Protein AF-A0A2X2XI24-F1 (afdb_monomer_lite)

pLDDT: mean 73.03, std 20.9, range [29.08, 95.88]

Structure (mmCIF, N/CA/C/O backbone):
data_AF-A0A2X2XI24-F1
#
_entry.id   AF-A0A2X2XI24-F1
#
loop_
_atom_site.group_PDB
_atom_site.id
_atom_site.type_symbol
_atom_site.label_atom_id
_atom_site.label_alt_id
_atom_site.label_comp_id
_atom_site.label_asym_id
_atom_site.label_entity_id
_atom_site.label_seq_id
_atom_site.pdbx_PDB_ins_code
_atom_site.Cartn_x
_atom_site.Cartn_y
_atom_site.Cartn_z
_atom_site.occupancy
_atom_site.B_iso_or_equiv
_atom_site.auth_seq_id
_atom_site.auth_comp_id
_atom_site.auth_asym_id
_atom_site.auth_atom_id
_atom_site.pdbx_PDB_model_num
ATOM 1 N N . MET A 1 1 ? -20.578 -8.318 54.145 1.00 38.91 1 MET A N 1
ATOM 2 C CA . MET A 1 1 ? -21.288 -7.717 52.997 1.00 38.91 1 MET A CA 1
ATOM 3 C C . MET A 1 1 ? -20.561 -8.207 51.756 1.00 38.91 1 MET A C 1
ATOM 5 O O . MET A 1 1 ? -19.533 -7.659 51.388 1.00 38.91 1 MET A O 1
ATOM 9 N N . THR A 1 2 ? -20.989 -9.354 51.238 1.00 29.08 2 THR A N 1
ATOM 10 C CA . THR A 1 2 ? -20.269 -10.120 50.213 1.00 29.08 2 THR A CA 1
ATOM 11 C C . THR A 1 2 ? -21.182 -10.159 48.998 1.00 29.08 2 THR A C 1
ATOM 13 O O . THR A 1 2 ? -22.254 -10.751 49.069 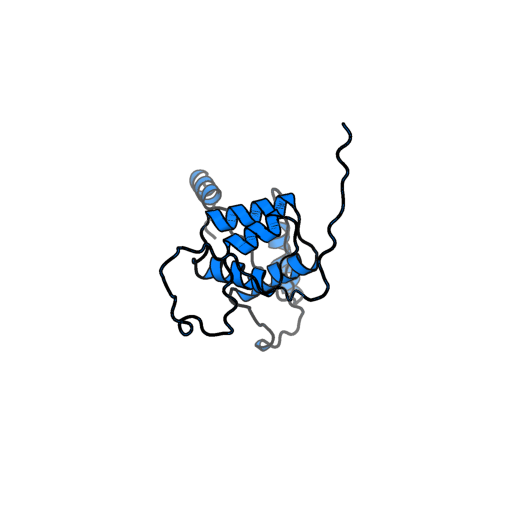1.00 29.08 2 THR A O 1
ATOM 16 N N . VAL A 1 3 ? -20.820 -9.457 47.925 1.00 35.06 3 VAL A N 1
ATOM 17 C CA . VAL A 1 3 ? -21.615 -9.423 46.689 1.00 35.06 3 VAL A CA 1
ATOM 18 C C . VAL A 1 3 ? -21.105 -10.534 45.775 1.00 35.06 3 VAL A C 1
ATOM 20 O O . VAL A 1 3 ? -19.977 -10.474 45.284 1.00 35.06 3 VAL A O 1
ATOM 23 N N . GLY A 1 4 ? -21.919 -11.577 45.611 1.00 31.34 4 GLY A N 1
ATOM 24 C CA . GLY A 1 4 ? -21.662 -12.704 44.718 1.00 31.34 4 GLY A CA 1
ATOM 25 C C . GLY A 1 4 ? -21.729 -12.290 43.247 1.00 31.34 4 GLY A C 1
ATOM 26 O O . GLY A 1 4 ? -22.592 -11.513 42.843 1.00 31.34 4 GLY A O 1
ATOM 27 N N . ARG A 1 5 ? -20.788 -12.805 42.450 1.00 39.66 5 ARG A N 1
ATOM 28 C CA . ARG A 1 5 ? -20.816 -12.751 40.985 1.00 39.66 5 ARG A CA 1
ATOM 29 C C . ARG A 1 5 ? -21.522 -14.002 40.474 1.00 39.66 5 ARG A C 1
ATOM 31 O O . ARG A 1 5 ? -20.870 -15.034 40.347 1.00 39.66 5 ARG A O 1
ATOM 38 N N . ASP A 1 6 ? -22.794 -13.886 40.116 1.00 34.06 6 ASP A N 1
ATOM 39 C CA . ASP A 1 6 ? -23.463 -14.920 39.330 1.00 34.06 6 ASP A CA 1
ATOM 40 C C . ASP A 1 6 ? -23.380 -14.577 37.842 1.00 34.06 6 ASP A C 1
ATOM 42 O O . ASP A 1 6 ? -23.851 -13.541 37.368 1.00 34.06 6 ASP A O 1
ATOM 46 N N . LYS A 1 7 ? -22.701 -15.462 37.106 1.00 41.19 7 LYS A N 1
ATOM 47 C CA . LYS A 1 7 ? -22.616 -15.458 35.648 1.00 41.19 7 LYS A CA 1
ATOM 48 C C . LYS A 1 7 ? -23.976 -15.869 35.081 1.00 41.19 7 LYS A C 1
ATOM 50 O O . LYS A 1 7 ? -24.329 -17.043 35.133 1.00 41.19 7 LYS A O 1
ATOM 55 N N . ALA A 1 8 ? -24.710 -14.929 34.493 1.00 37.03 8 ALA A N 1
ATOM 56 C CA . ALA A 1 8 ? -25.859 -15.260 33.657 1.00 37.03 8 ALA A CA 1
ATOM 57 C C . ALA A 1 8 ? -25.361 -15.732 32.281 1.00 37.03 8 ALA A C 1
ATOM 59 O O . ALA A 1 8 ? -24.841 -14.951 31.484 1.00 37.03 8 ALA A O 1
ATOM 60 N N . GLN A 1 9 ? -25.481 -17.031 32.026 1.00 37.09 9 GLN A N 1
ATOM 61 C CA . GLN A 1 9 ? -25.248 -17.635 30.717 1.00 37.09 9 GLN A CA 1
ATOM 62 C C . GLN A 1 9 ? -26.463 -17.346 29.817 1.00 37.09 9 GLN A C 1
ATOM 64 O O . GLN A 1 9 ? -27.589 -17.581 30.260 1.00 37.09 9 GLN A O 1
ATOM 69 N N . PRO A 1 10 ? -26.296 -16.821 28.588 1.00 37.78 10 PRO A N 1
ATOM 70 C CA . PRO A 1 10 ? -27.441 -16.535 27.732 1.00 37.78 10 PRO A CA 1
ATOM 71 C C . PRO A 1 10 ? -28.066 -17.838 27.197 1.00 37.78 10 PRO A C 1
ATOM 73 O O . PRO A 1 10 ? -27.338 -18.798 26.923 1.00 37.7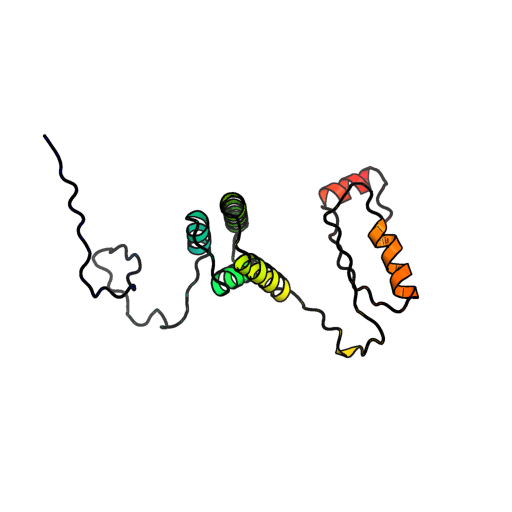8 10 PRO A O 1
ATOM 76 N N . PRO A 1 11 ? -29.401 -17.893 27.038 1.00 35.38 11 PRO A N 1
ATOM 77 C CA . PRO A 1 11 ? -30.083 -19.067 26.514 1.00 35.38 11 PRO A CA 1
ATOM 78 C C . PRO A 1 11 ? -29.722 -19.309 25.043 1.00 35.38 11 PRO A C 1
ATOM 80 O O . PRO A 1 11 ? -29.574 -18.383 24.242 1.00 35.38 11 PRO A O 1
ATOM 83 N N . SER A 1 12 ? -29.590 -20.587 24.696 1.00 41.00 12 SER A N 1
ATOM 84 C CA . SER A 1 12 ? -29.347 -21.083 23.345 1.00 41.00 12 SER A CA 1
ATOM 85 C C . SER A 1 12 ? -30.479 -20.667 22.398 1.00 41.00 12 SER A C 1
ATOM 87 O O . SER A 1 12 ? -31.584 -21.202 22.494 1.00 41.00 12 SER A O 1
ATOM 89 N N . GLY A 1 13 ? -30.207 -19.728 21.484 1.00 39.22 13 GLY A N 1
ATOM 90 C CA . GLY A 1 13 ? -31.144 -19.386 20.405 1.00 39.22 13 GLY A CA 1
ATOM 91 C C . GLY A 1 13 ? -31.101 -17.964 19.833 1.00 39.22 13 GLY A C 1
ATOM 92 O O . GLY A 1 13 ? -31.965 -17.634 19.027 1.00 39.22 13 GLY A O 1
ATOM 93 N N . ILE A 1 14 ? -30.147 -17.104 20.205 1.00 34.62 14 ILE A N 1
ATOM 94 C CA . ILE A 1 14 ? -30.103 -15.724 19.689 1.00 34.62 14 ILE A CA 1
ATOM 95 C C . ILE A 1 14 ? -29.259 -15.670 18.412 1.00 34.62 14 ILE A C 1
ATOM 97 O O . ILE A 1 14 ? -28.031 -15.692 18.459 1.00 34.62 14 ILE A O 1
ATOM 101 N N . ASN A 1 15 ? -29.937 -15.583 17.268 1.00 32.22 15 ASN A N 1
ATOM 102 C CA . ASN A 1 15 ? -29.319 -15.265 15.984 1.00 32.22 15 ASN A CA 1
ATOM 103 C C . ASN A 1 15 ? -28.802 -13.814 16.015 1.00 32.22 15 ASN A C 1
ATOM 105 O O . ASN A 1 15 ? -29.549 -12.877 16.305 1.00 32.22 15 ASN A O 1
ATOM 109 N N . THR A 1 16 ? -27.514 -13.628 15.733 1.00 35.72 16 THR A N 1
ATOM 110 C CA . THR A 1 16 ? -26.794 -12.347 15.732 1.00 35.72 16 THR A CA 1
ATOM 111 C C . THR A 1 16 ? -27.179 -11.476 14.534 1.00 35.72 16 THR A C 1
ATOM 113 O O . THR A 1 16 ? -26.424 -11.332 13.580 1.00 35.72 16 THR A O 1
ATOM 116 N N . THR A 1 17 ? -28.352 -10.852 14.595 1.00 40.34 17 THR A N 1
ATOM 117 C CA . THR A 1 17 ? -28.752 -9.739 13.718 1.00 40.34 17 THR A CA 1
ATOM 118 C C . THR A 1 17 ? -29.535 -8.717 14.534 1.00 40.34 17 THR A C 1
ATOM 120 O O . THR A 1 17 ? -30.761 -8.665 14.480 1.00 40.34 17 THR A O 1
ATOM 123 N N . ALA A 1 18 ? -28.843 -7.902 15.326 1.00 34.59 18 ALA A N 1
ATOM 124 C CA . ALA A 1 18 ? -29.460 -6.765 16.000 1.00 34.59 18 ALA A CA 1
ATOM 125 C C . ALA A 1 18 ? -28.522 -5.559 15.923 1.00 34.59 18 ALA A C 1
ATOM 127 O O . ALA A 1 18 ? -27.655 -5.354 16.769 1.00 34.59 18 ALA A O 1
ATOM 128 N N . GLY A 1 19 ? -28.693 -4.787 14.848 1.00 32.00 19 GLY A N 1
ATOM 129 C CA . GLY A 1 19 ? -28.125 -3.455 14.704 1.00 32.00 19 GLY A CA 1
ATOM 130 C C . GLY A 1 19 ? -28.673 -2.496 15.761 1.00 32.00 19 GLY A C 1
ATOM 131 O O . GLY A 1 19 ? -29.824 -2.598 16.195 1.00 32.00 19 GLY A O 1
ATOM 132 N N . TRP A 1 20 ? -27.827 -1.553 16.161 1.00 30.84 20 TRP A N 1
ATOM 133 C CA . TRP A 1 20 ? -28.144 -0.468 17.079 1.00 30.84 20 TRP A CA 1
ATOM 134 C C . TRP A 1 20 ? -29.265 0.412 16.502 1.00 30.84 20 TRP A C 1
ATOM 136 O O . TRP A 1 20 ? -29.017 1.265 15.654 1.00 30.84 20 TRP A O 1
ATOM 146 N N . ARG A 1 21 ? -30.513 0.227 16.954 1.00 36.16 21 ARG A N 1
ATOM 147 C CA . ARG A 1 21 ? -31.599 1.193 16.724 1.00 36.16 21 ARG A CA 1
ATOM 148 C C . ARG A 1 21 ? -31.747 2.074 17.956 1.00 36.16 21 ARG A C 1
ATOM 150 O O . ARG A 1 21 ? -32.261 1.631 18.979 1.00 36.16 21 ARG A O 1
ATOM 157 N N . VAL A 1 22 ? -31.340 3.334 17.841 1.00 41.19 22 VAL A N 1
ATOM 158 C CA . VAL A 1 22 ? -31.828 4.396 18.727 1.00 41.19 22 VAL A CA 1
ATOM 159 C C . VAL A 1 22 ? -33.301 4.609 18.371 1.00 41.19 22 VAL A C 1
ATOM 161 O O . VAL A 1 22 ? -33.622 5.105 17.293 1.00 41.19 22 VAL A O 1
ATOM 164 N N . ALA A 1 23 ? -34.207 4.139 19.225 1.00 37.75 23 ALA A N 1
ATOM 165 C CA . ALA A 1 23 ? -35.641 4.275 19.010 1.00 37.75 23 ALA A CA 1
ATOM 166 C C . ALA A 1 23 ? -36.090 5.696 19.388 1.00 37.75 23 ALA A C 1
ATOM 168 O O . ALA A 1 23 ? -36.199 6.021 20.567 1.00 37.75 23 ALA A O 1
ATOM 169 N N . TYR A 1 24 ? -36.372 6.534 18.390 1.00 37.44 24 TYR A N 1
ATOM 170 C CA . TYR A 1 24 ? -37.228 7.706 18.577 1.00 37.44 24 TYR A CA 1
ATOM 171 C C . TYR A 1 24 ? -38.689 7.226 18.554 1.00 37.44 24 TYR A C 1
ATOM 173 O O . TYR A 1 24 ? -39.119 6.668 17.539 1.00 37.44 24 TYR A O 1
ATOM 181 N N . PRO A 1 25 ? -39.462 7.373 19.643 1.00 38.41 25 PRO A N 1
ATOM 182 C CA . PRO A 1 25 ? -40.844 6.914 19.667 1.00 38.41 25 PRO A CA 1
ATOM 183 C C . PRO A 1 25 ? -41.703 7.823 18.775 1.00 38.41 25 PRO A C 1
ATOM 185 O O . PRO A 1 25 ? -41.850 9.008 19.060 1.00 38.41 25 PRO A O 1
ATOM 188 N N . GLY A 1 26 ? -42.252 7.271 17.687 1.00 48.06 26 GLY A N 1
ATOM 189 C CA . GLY A 1 26 ? -43.267 7.938 16.855 1.00 48.06 26 GLY A CA 1
ATOM 190 C C . GLY A 1 26 ? -43.037 7.937 15.340 1.00 48.06 26 GLY A C 1
ATOM 191 O O . GLY A 1 26 ? -43.943 8.327 14.611 1.00 48.06 26 GLY A O 1
ATOM 192 N N . LEU A 1 27 ? -41.881 7.484 14.839 1.00 46.16 27 LEU A N 1
ATOM 193 C CA . LEU A 1 27 ? -41.601 7.459 13.396 1.00 46.16 27 LEU A CA 1
ATOM 194 C C . LEU A 1 27 ? -41.522 6.017 12.874 1.00 46.16 27 LEU A C 1
ATOM 196 O O . LEU A 1 27 ? -40.542 5.306 13.102 1.00 46.16 27 LEU A O 1
ATOM 200 N N . GLN A 1 28 ? -42.571 5.570 12.183 1.00 49.12 28 GLN A N 1
ATOM 201 C CA . GLN A 1 28 ? -42.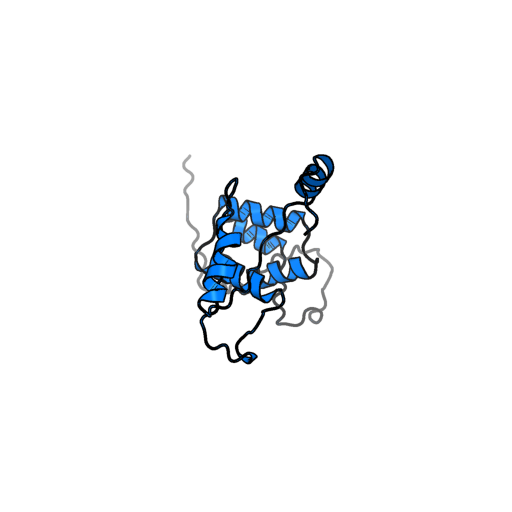602 4.258 11.542 1.00 49.12 28 GLN A CA 1
ATOM 202 C C . GLN A 1 28 ? -41.884 4.339 10.190 1.00 49.12 28 GLN A C 1
ATOM 204 O O . GLN A 1 28 ? -42.399 4.905 9.230 1.00 49.12 28 GLN A O 1
ATOM 209 N N . TRP A 1 29 ? -40.664 3.804 10.127 1.00 50.38 29 TRP A N 1
ATOM 210 C CA . TRP A 1 29 ? -39.884 3.766 8.890 1.00 50.38 29 TRP A CA 1
ATOM 211 C C . TRP A 1 29 ? -40.520 2.795 7.883 1.00 50.38 29 TRP A C 1
ATOM 213 O O . TRP A 1 29 ? -40.801 1.651 8.255 1.00 50.38 29 TRP A O 1
ATOM 223 N N . PRO A 1 30 ? -40.733 3.195 6.616 1.00 43.47 30 PRO A N 1
ATOM 224 C CA . PRO A 1 30 ? -41.218 2.283 5.589 1.00 43.47 30 PRO A CA 1
ATOM 225 C C . PRO A 1 30 ? -40.199 1.158 5.361 1.00 43.47 30 PRO A C 1
ATOM 227 O O . PRO A 1 30 ? -39.019 1.398 5.106 1.00 43.47 30 PRO A O 1
ATOM 230 N N . SER A 1 31 ? -40.665 -0.089 5.443 1.00 51.12 31 SER A N 1
ATOM 231 C CA . SER A 1 31 ? -39.875 -1.326 5.332 1.00 51.12 31 SER A CA 1
ATOM 232 C C . SER A 1 31 ? -39.312 -1.602 3.928 1.00 51.12 31 SER A C 1
ATOM 234 O O . SER A 1 31 ? -38.671 -2.626 3.716 1.00 51.12 31 SER A O 1
ATOM 236 N N . THR A 1 32 ? -39.521 -0.691 2.975 1.00 48.69 32 THR A N 1
ATOM 237 C CA . THR A 1 32 ? -39.138 -0.819 1.561 1.00 48.69 32 THR A CA 1
ATOM 238 C C . THR A 1 32 ? -37.932 0.034 1.159 1.00 48.69 32 THR A C 1
ATOM 240 O O . THR A 1 32 ? -37.499 -0.043 0.013 1.00 48.69 32 THR A O 1
ATOM 243 N N . LEU A 1 33 ? -37.369 0.838 2.070 1.00 48.97 33 LEU A N 1
ATOM 244 C CA . LEU A 1 33 ? -36.327 1.824 1.732 1.00 48.97 33 LEU A CA 1
ATOM 245 C C . LEU A 1 33 ? -34.883 1.300 1.822 1.00 48.97 33 LEU A C 1
ATOM 247 O O . LEU A 1 33 ? -33.949 2.026 1.500 1.00 48.97 33 LEU A O 1
ATOM 251 N N . PHE A 1 34 ? -34.693 0.038 2.213 1.00 47.56 34 PHE A N 1
ATOM 252 C CA . PHE A 1 34 ? -33.385 -0.612 2.219 1.00 47.56 34 PHE A CA 1
ATOM 253 C C . PHE A 1 34 ? -33.447 -1.883 1.370 1.00 47.56 34 PHE A C 1
ATOM 255 O O . PHE A 1 34 ? -34.042 -2.868 1.814 1.00 47.56 34 PHE A O 1
ATOM 262 N N . PRO A 1 35 ? -32.875 -1.893 0.151 1.00 45.03 35 PRO A N 1
ATOM 263 C CA . PRO A 1 35 ? -32.750 -3.125 -0.609 1.00 45.03 35 PRO A CA 1
ATOM 264 C C . PRO A 1 35 ? -31.911 -4.123 0.201 1.00 45.03 35 PRO A C 1
ATOM 266 O O . PRO A 1 35 ? -30.755 -3.869 0.543 1.00 45.03 35 PRO A O 1
ATOM 269 N N . LEU A 1 36 ? -32.536 -5.250 0.548 1.00 49.16 36 LEU A N 1
ATOM 270 C CA . LEU A 1 36 ? -31.910 -6.396 1.199 1.00 49.16 36 LEU A CA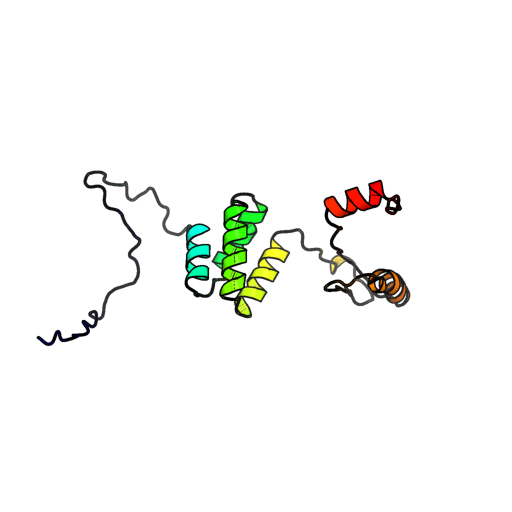 1
ATOM 271 C C . LEU A 1 36 ? -30.749 -6.888 0.325 1.00 49.16 36 LEU A C 1
ATOM 273 O O . LEU A 1 36 ? -30.982 -7.456 -0.738 1.00 49.16 36 LEU A O 1
ATOM 277 N N . GLY A 1 37 ? -29.510 -6.663 0.767 1.00 46.94 37 GLY A N 1
ATOM 278 C CA . GLY A 1 37 ? -28.323 -7.259 0.145 1.00 46.94 37 GLY A CA 1
ATOM 279 C C . GLY A 1 37 ? -27.155 -6.319 -0.144 1.00 46.94 37 GLY A C 1
ATOM 280 O O . GLY A 1 37 ? -26.118 -6.801 -0.586 1.00 46.94 37 GLY A O 1
ATOM 281 N N . VAL A 1 38 ? -27.261 -5.015 0.126 1.00 46.94 38 VAL A N 1
ATOM 282 C CA . VAL A 1 38 ? -26.079 -4.138 0.098 1.00 46.94 38 VAL A CA 1
ATOM 283 C C . VAL A 1 38 ? -25.472 -4.126 1.496 1.00 46.94 38 VAL A C 1
ATOM 285 O O . VAL A 1 38 ? -26.033 -3.534 2.416 1.00 46.94 38 VAL A O 1
ATOM 288 N N . THR A 1 39 ? -24.339 -4.802 1.682 1.00 56.69 39 THR A N 1
ATOM 289 C CA . THR A 1 39 ? -23.489 -4.592 2.856 1.00 56.69 39 THR A CA 1
ATOM 290 C C . THR A 1 39 ? -22.990 -3.151 2.819 1.00 56.69 39 THR A C 1
ATOM 292 O O . THR A 1 39 ? -22.044 -2.809 2.114 1.00 56.69 39 THR A O 1
ATOM 295 N N . VAL A 1 40 ? -23.688 -2.265 3.530 1.00 65.75 40 VAL A N 1
ATOM 296 C CA . VAL A 1 40 ? -23.269 -0.873 3.680 1.00 65.75 40 VAL A CA 1
ATOM 297 C C . VAL A 1 40 ? -22.093 -0.863 4.646 1.00 65.75 40 VAL A C 1
ATOM 299 O O . VAL A 1 40 ? -22.273 -0.977 5.854 1.00 65.75 40 VAL A O 1
ATOM 302 N N . PHE A 1 41 ? -20.883 -0.760 4.111 1.00 76.12 41 PHE A N 1
ATOM 303 C CA . PHE A 1 41 ? -19.694 -0.560 4.926 1.00 76.12 41 PHE A CA 1
ATOM 304 C C . PHE A 1 41 ? -19.588 0.917 5.312 1.00 76.12 41 PHE A C 1
ATOM 306 O O . PHE A 1 41 ? -19.656 1.803 4.460 1.00 76.12 41 PHE A O 1
ATOM 313 N N . LEU A 1 42 ? -19.401 1.199 6.603 1.00 87.44 42 LEU A N 1
ATOM 314 C CA . LEU A 1 42 ? -19.008 2.526 7.070 1.00 87.44 42 LEU A CA 1
ATOM 315 C C . LEU A 1 42 ? -17.524 2.525 7.436 1.00 87.44 42 LEU A C 1
ATOM 317 O O . LEU A 1 42 ? -17.074 1.730 8.259 1.00 87.44 42 LEU A O 1
ATOM 321 N N . ALA A 1 43 ? -16.774 3.496 6.908 1.00 89.12 43 ALA A N 1
ATOM 322 C CA . ALA A 1 43 ? -15.356 3.673 7.235 1.00 89.12 43 ALA A CA 1
ATOM 323 C C . ALA A 1 43 ? -15.113 3.794 8.754 1.00 89.12 43 ALA A C 1
ATOM 325 O O . ALA A 1 43 ? -14.126 3.283 9.277 1.00 89.12 43 ALA A O 1
ATOM 326 N N . GLN A 1 44 ? -16.045 4.419 9.483 1.00 91.62 44 GLN A N 1
ATOM 327 C CA . GLN A 1 44 ? -15.984 4.557 10.942 1.00 91.62 44 GLN A CA 1
ATOM 328 C C . GLN A 1 44 ? -16.072 3.208 11.672 1.00 91.62 44 GLN A C 1
ATOM 330 O O . GLN A 1 44 ? -15.383 3.012 12.673 1.00 91.62 44 GLN A O 1
ATOM 335 N N . GLU A 1 45 ? -16.888 2.274 11.177 1.00 92.19 45 GLU A N 1
ATOM 336 C CA . GLU A 1 45 ? -17.024 0.941 11.770 1.00 92.19 45 GLU A CA 1
ATOM 337 C C . GLU A 1 45 ? -15.770 0.101 11.537 1.00 92.19 45 GLU A C 1
ATOM 339 O O . GLU A 1 45 ? -15.307 -0.559 12.463 1.00 92.19 45 GLU A O 1
ATOM 344 N N . ILE A 1 46 ? -15.159 0.207 10.354 1.00 92.62 46 ILE A N 1
ATOM 345 C CA . ILE A 1 46 ? -13.884 -0.451 10.026 1.00 92.62 46 ILE A CA 1
ATOM 346 C C . ILE A 1 46 ? -12.768 0.052 10.951 1.00 92.62 46 ILE A C 1
ATOM 348 O O . ILE A 1 46 ? -12.054 -0.742 11.566 1.00 92.62 46 ILE A O 1
ATOM 352 N N . ILE A 1 47 ? -12.649 1.376 11.115 1.00 93.69 47 ILE A N 1
ATOM 353 C CA . ILE A 1 47 ? -11.656 1.984 12.013 1.00 93.69 47 ILE A CA 1
ATOM 354 C C . ILE A 1 47 ? -11.892 1.531 13.455 1.00 93.69 47 ILE A C 1
ATOM 356 O O . ILE A 1 47 ? -10.942 1.152 14.139 1.00 93.69 47 ILE A O 1
ATOM 360 N N . ARG A 1 48 ? -13.149 1.536 13.918 1.00 93.25 48 ARG A N 1
ATOM 361 C CA . ARG A 1 48 ? -13.516 1.063 15.258 1.00 93.25 48 ARG A CA 1
ATOM 362 C C . ARG A 1 48 ? -13.153 -0.409 15.449 1.00 93.25 48 ARG A C 1
ATOM 364 O O . ARG A 1 48 ? -12.543 -0.746 16.455 1.00 93.25 48 ARG A O 1
ATOM 371 N N . LYS A 1 49 ? -13.486 -1.267 14.487 1.00 93.69 49 LYS A N 1
ATOM 372 C CA . LYS A 1 49 ? -13.190 -2.702 14.528 1.00 93.69 49 LYS A CA 1
ATOM 373 C C . LYS A 1 49 ? -11.690 -2.951 14.668 1.00 93.69 49 LYS A C 1
ATOM 375 O O . LYS A 1 49 ? -11.282 -3.707 15.548 1.00 93.69 49 LYS A O 1
ATOM 380 N N . LYS A 1 50 ? -10.869 -2.258 13.870 1.00 93.12 50 LYS A N 1
ATOM 381 C CA . LYS A 1 50 ? -9.409 -2.384 13.955 1.00 93.12 50 LYS A CA 1
ATOM 382 C C . LYS A 1 50 ? -8.841 -1.802 15.249 1.00 93.12 50 LYS A C 1
ATOM 384 O O . LYS A 1 50 ? -7.940 -2.390 15.835 1.00 93.12 50 LYS A O 1
ATOM 389 N N . ARG A 1 51 ? -9.390 -0.677 15.720 1.00 93.69 51 ARG A N 1
ATOM 390 C CA . ARG A 1 51 ? -9.049 -0.068 17.017 1.00 93.69 51 ARG A CA 1
ATOM 391 C C . ARG A 1 51 ? -9.337 -1.007 18.188 1.00 93.69 51 ARG A C 1
ATOM 393 O O . ARG A 1 51 ? -8.591 -0.993 19.154 1.00 93.69 51 ARG A O 1
ATOM 400 N N . ASP A 1 52 ? -10.405 -1.792 18.107 1.00 93.19 52 ASP A N 1
ATOM 401 C CA . ASP A 1 52 ? -10.777 -2.761 19.141 1.00 93.19 52 ASP A CA 1
ATOM 402 C C . ASP A 1 52 ? -9.952 -4.073 19.018 1.00 93.19 52 ASP A C 1
ATOM 404 O O . ASP A 1 52 ? -10.175 -5.025 19.762 1.00 93.19 52 ASP A O 1
ATOM 408 N N . GLY A 1 53 ? -8.975 -4.128 18.099 1.00 90.75 53 GLY A N 1
ATOM 409 C CA . GLY A 1 53 ? -8.041 -5.246 17.924 1.00 90.75 53 GLY A CA 1
ATOM 410 C C . GLY A 1 53 ? -8.570 -6.399 17.069 1.00 90.75 53 GLY A C 1
ATOM 411 O O . GLY A 1 53 ? -7.939 -7.453 17.003 1.00 90.75 53 GLY A O 1
ATOM 412 N N . HIS A 1 54 ? -9.714 -6.230 16.404 1.00 93.56 54 HIS A N 1
ATOM 413 C CA . HIS A 1 54 ? -10.281 -7.268 15.549 1.00 93.56 54 HIS A CA 1
ATOM 414 C C . HIS A 1 54 ? -9.681 -7.235 14.133 1.00 93.56 54 HIS A C 1
ATOM 416 O O . HIS A 1 54 ? -9.430 -6.149 13.597 1.00 93.56 54 HIS A O 1
ATOM 422 N N . PRO A 1 55 ? -9.477 -8.407 13.499 1.00 92.62 55 PRO A N 1
ATOM 423 C CA . PRO A 1 55 ? -8.979 -8.478 12.132 1.00 92.62 55 PRO A CA 1
ATOM 424 C C . PRO A 1 55 ? -10.018 -7.944 11.141 1.00 92.62 55 PRO A C 1
ATOM 426 O O . PRO A 1 55 ? -11.225 -8.167 11.295 1.00 92.62 55 PRO A O 1
ATOM 429 N N . LEU A 1 56 ? -9.538 -7.246 10.118 1.00 93.25 56 LEU A N 1
ATOM 430 C CA . LEU A 1 56 ? -10.352 -6.780 9.001 1.00 93.25 56 LEU A CA 1
ATOM 431 C C . LEU A 1 56 ? -10.523 -7.883 7.952 1.00 93.25 56 LEU A C 1
ATOM 433 O O . LEU A 1 56 ? -9.631 -8.698 7.730 1.00 93.25 56 LEU A O 1
ATOM 437 N N . SER A 1 57 ? -11.688 -7.893 7.315 1.00 93.38 57 SER A N 1
ATOM 438 C CA . SER A 1 57 ? -11.995 -8.741 6.162 1.00 93.38 57 SER A CA 1
ATOM 439 C C . SER A 1 57 ? -11.507 -8.111 4.859 1.00 93.38 57 SER A C 1
ATOM 441 O O . SER A 1 57 ? -11.305 -6.895 4.768 1.00 93.38 57 SER A O 1
ATOM 443 N N . ASP A 1 58 ? -11.360 -8.937 3.827 1.00 93.06 58 ASP A N 1
ATOM 444 C CA . ASP A 1 58 ? -10.927 -8.508 2.498 1.00 93.06 58 ASP A CA 1
ATOM 445 C C . ASP A 1 58 ? -11.885 -7.475 1.893 1.00 93.06 58 ASP A C 1
ATOM 447 O O . ASP A 1 58 ? -11.449 -6.517 1.253 1.00 93.06 58 ASP A O 1
ATOM 451 N N . GLU A 1 59 ? -13.191 -7.636 2.115 1.00 92.38 59 GLU A N 1
ATOM 452 C CA . GLU A 1 59 ? -14.226 -6.723 1.635 1.00 92.38 59 GLU A CA 1
ATOM 453 C C . GLU A 1 59 ? -14.138 -5.356 2.320 1.00 92.38 59 GLU A C 1
ATOM 455 O O . GLU A 1 59 ? -14.215 -4.331 1.643 1.00 92.38 59 GLU A O 1
ATOM 460 N N . GLU A 1 60 ? -13.917 -5.329 3.639 1.00 92.88 60 GLU A N 1
ATOM 461 C CA . GLU A 1 60 ? -13.741 -4.087 4.406 1.00 92.88 60 GLU A CA 1
ATOM 462 C C . GLU A 1 60 ? -12.499 -3.321 3.932 1.00 92.88 60 GLU A C 1
ATOM 464 O O . GLU A 1 60 ? -12.550 -2.106 3.732 1.00 92.88 60 GLU A O 1
ATOM 469 N N . ILE A 1 61 ? -11.389 -4.029 3.702 1.00 93.94 61 ILE A N 1
ATOM 470 C CA . ILE A 1 61 ? -10.142 -3.427 3.216 1.00 93.94 61 ILE A CA 1
ATOM 471 C C . ILE A 1 61 ? -10.325 -2.874 1.798 1.00 93.94 61 ILE A C 1
ATOM 473 O O . ILE A 1 61 ? -9.957 -1.727 1.535 1.00 93.94 61 ILE A O 1
ATOM 477 N N . ARG A 1 62 ? -10.928 -3.647 0.885 1.00 93.31 62 ARG A N 1
ATOM 478 C CA . ARG A 1 62 ? -11.209 -3.195 -0.488 1.00 93.31 62 ARG A CA 1
ATOM 479 C C . ARG A 1 62 ? -12.139 -1.990 -0.511 1.00 93.31 62 ARG A C 1
ATOM 481 O O . ARG A 1 62 ? -11.872 -1.044 -1.247 1.00 93.31 62 ARG A O 1
ATOM 488 N N . PHE A 1 63 ? -13.194 -2.002 0.302 1.00 93.44 63 PHE A N 1
ATOM 489 C CA . PHE A 1 63 ? -14.088 -0.857 0.450 1.00 93.44 63 PHE A CA 1
ATOM 490 C C . PHE A 1 63 ? -13.315 0.389 0.886 1.00 93.44 63 PHE A C 1
ATOM 492 O O . PHE A 1 63 ? -13.472 1.449 0.282 1.00 93.44 63 PHE A O 1
ATOM 499 N N . PHE A 1 64 ? -12.439 0.256 1.887 1.00 93.50 64 PHE A N 1
ATOM 500 C CA . PHE A 1 64 ? -11.661 1.385 2.380 1.00 93.50 64 PHE A CA 1
ATOM 501 C C . PHE A 1 64 ? -10.709 1.932 1.307 1.00 93.50 64 PHE A C 1
ATOM 503 O O . PHE A 1 64 ? -10.694 3.129 1.045 1.00 93.50 64 PHE A O 1
ATOM 510 N N . ILE A 1 65 ? -9.953 1.071 0.623 1.00 94.44 65 ILE A N 1
ATOM 511 C CA . ILE A 1 65 ? -9.014 1.506 -0.422 1.00 94.44 65 ILE A CA 1
ATOM 512 C C . ILE A 1 65 ? -9.729 2.136 -1.624 1.00 94.44 65 ILE A C 1
ATOM 514 O O . ILE A 1 65 ? -9.306 3.191 -2.100 1.00 94.44 65 ILE A O 1
ATOM 518 N N . ASN A 1 66 ? -10.838 1.552 -2.081 1.00 91.88 66 ASN A N 1
ATOM 519 C CA . ASN A 1 66 ? -11.648 2.153 -3.142 1.00 91.88 66 ASN A CA 1
ATOM 520 C C . ASN A 1 66 ? -12.219 3.507 -2.703 1.00 91.88 66 ASN A C 1
ATOM 522 O O . ASN A 1 66 ? -12.230 4.454 -3.482 1.00 91.88 66 ASN A O 1
ATOM 526 N N . GLY A 1 67 ? -12.601 3.640 -1.431 1.00 90.44 67 GLY A N 1
ATOM 527 C CA . GLY A 1 67 ? -13.051 4.911 -0.879 1.00 90.44 67 GLY A CA 1
ATOM 528 C C . GLY A 1 67 ? -11.967 5.994 -0.834 1.00 90.44 67 GLY A C 1
ATOM 529 O O . GLY A 1 67 ? -12.276 7.169 -1.035 1.00 90.44 67 GLY A O 1
ATOM 530 N N . ILE A 1 68 ? -10.695 5.622 -0.642 1.00 92.19 68 ILE A N 1
ATOM 531 C CA . ILE A 1 68 ? -9.559 6.551 -0.782 1.00 92.19 68 ILE A CA 1
ATOM 532 C C . ILE A 1 68 ? -9.421 7.001 -2.239 1.00 92.19 68 ILE A C 1
ATOM 534 O O . ILE A 1 68 ? -9.326 8.196 -2.508 1.00 92.19 68 ILE A O 1
ATOM 538 N N . ARG A 1 69 ? -9.432 6.052 -3.183 1.00 89.62 69 ARG A N 1
ATOM 539 C CA . ARG A 1 69 ? -9.325 6.323 -4.625 1.00 89.62 69 ARG A CA 1
ATOM 540 C C . ARG A 1 69 ? -10.428 7.263 -5.116 1.00 89.62 69 ARG A C 1
ATOM 542 O O . ARG A 1 69 ? -10.147 8.211 -5.846 1.00 89.62 69 ARG A O 1
ATOM 549 N N . ASP A 1 70 ? -11.662 7.010 -4.695 1.00 90.69 70 ASP A N 1
ATOM 550 C CA . ASP A 1 70 ? -12.844 7.759 -5.122 1.00 90.69 70 ASP A CA 1
ATOM 551 C C . ASP A 1 70 ? -13.060 9.047 -4.292 1.00 90.69 70 ASP A C 1
ATOM 553 O O . ASP A 1 70 ? -14.043 9.757 -4.494 1.00 90.69 70 ASP A O 1
ATOM 557 N N . ASN A 1 71 ? -12.139 9.380 -3.372 1.00 89.00 71 ASN A N 1
ATOM 558 C CA . ASN A 1 71 ? -12.206 10.522 -2.445 1.00 89.00 71 ASN A CA 1
ATOM 559 C C . ASN A 1 71 ? -13.468 10.558 -1.557 1.00 89.00 71 ASN A C 1
ATOM 561 O O . ASN A 1 71 ? -13.898 11.624 -1.116 1.00 89.00 71 ASN A O 1
ATOM 565 N N . THR A 1 72 ? -14.076 9.405 -1.276 1.00 90.75 72 THR A N 1
ATOM 566 C CA . THR A 1 72 ? -15.239 9.303 -0.375 1.00 90.75 72 THR A CA 1
ATOM 567 C C . THR A 1 72 ? -14.830 9.170 1.093 1.00 90.75 72 THR A C 1
ATOM 569 O O . THR A 1 72 ? -15.629 9.450 1.987 1.00 90.75 72 THR A O 1
ATOM 572 N N . ILE A 1 73 ? -13.578 8.783 1.350 1.00 91.00 73 ILE A N 1
ATOM 573 C CA . ILE A 1 73 ? -12.977 8.707 2.684 1.00 91.00 73 ILE A CA 1
ATOM 574 C C . ILE A 1 73 ? -12.121 9.946 2.928 1.00 91.00 73 ILE A C 1
ATOM 576 O O . ILE A 1 73 ? -11.288 10.318 2.105 1.00 91.00 73 ILE A O 1
ATOM 580 N N . SER A 1 74 ? -12.311 10.581 4.084 1.00 91.94 74 SER A N 1
ATOM 581 C CA . SER A 1 74 ? -11.577 11.797 4.435 1.00 91.94 74 SER A CA 1
ATOM 582 C C . SER A 1 74 ? -10.149 11.506 4.899 1.00 91.94 74 SER A C 1
ATOM 584 O O . SER A 1 74 ? -9.864 10.453 5.471 1.00 91.94 74 SER A O 1
ATOM 586 N N . GLU A 1 75 ? -9.251 12.484 4.756 1.00 90.62 75 GLU A N 1
ATOM 587 C CA . GLU A 1 75 ? -7.869 12.381 5.252 1.00 90.62 75 GLU A CA 1
ATOM 588 C C . GLU A 1 75 ? -7.805 12.029 6.748 1.00 90.62 75 GLU A C 1
ATOM 590 O O . GLU A 1 75 ? -6.960 11.240 7.171 1.00 90.62 75 GLU A O 1
ATOM 595 N N . GLY A 1 76 ? -8.745 12.545 7.550 1.00 92.06 76 GLY A N 1
ATOM 596 C CA . GLY A 1 76 ? -8.845 12.220 8.974 1.00 92.06 76 GLY A CA 1
ATOM 597 C C . GLY A 1 76 ? -9.178 10.748 9.234 1.00 92.06 76 GLY A C 1
ATOM 598 O O . GLY A 1 76 ? -8.641 10.151 10.165 1.00 92.06 76 GLY A O 1
ATOM 599 N N . GLN A 1 77 ? -10.019 10.133 8.398 1.00 92.88 77 GLN A N 1
ATOM 600 C CA . GLN A 1 77 ? -10.326 8.702 8.484 1.00 92.88 77 GLN A CA 1
ATOM 601 C C . GLN A 1 77 ? -9.135 7.842 8.050 1.00 92.88 77 GLN A C 1
ATOM 603 O O . GLN A 1 77 ? -8.857 6.827 8.689 1.00 92.88 77 GLN A O 1
ATOM 608 N N . ILE A 1 78 ? -8.396 8.269 7.021 1.00 94.00 78 ILE A N 1
ATOM 609 C CA . ILE A 1 78 ? -7.162 7.602 6.579 1.00 94.00 78 ILE A CA 1
ATOM 610 C C . ILE A 1 78 ? -6.120 7.626 7.702 1.00 94.00 78 ILE A C 1
ATOM 612 O O . ILE A 1 78 ? -5.568 6.585 8.057 1.00 94.00 78 ILE A O 1
ATOM 616 N N . ALA A 1 79 ? -5.894 8.794 8.311 1.00 94.31 79 ALA A N 1
ATOM 617 C CA . ALA A 1 79 ? -4.968 8.945 9.429 1.00 94.31 79 ALA A CA 1
ATOM 618 C C . ALA A 1 79 ? -5.392 8.107 10.646 1.00 94.31 79 ALA A C 1
ATOM 620 O O . ALA A 1 79 ? -4.554 7.465 11.278 1.00 94.31 79 ALA A O 1
ATOM 621 N N . ALA A 1 80 ? -6.693 8.062 10.951 1.00 94.25 80 ALA A N 1
ATOM 622 C CA . ALA A 1 80 ? -7.216 7.245 12.040 1.00 94.25 80 ALA A CA 1
ATOM 623 C C . ALA A 1 80 ? -6.975 5.746 11.805 1.00 94.25 80 ALA A C 1
ATOM 625 O O . ALA A 1 80 ? -6.533 5.063 12.726 1.00 94.25 80 ALA A O 1
ATOM 626 N N . LEU A 1 81 ? -7.200 5.237 10.586 1.00 93.19 81 LEU A N 1
ATOM 627 C CA . LEU A 1 81 ? -6.901 3.841 10.252 1.00 93.19 81 LEU A CA 1
ATOM 628 C C . LEU A 1 81 ? -5.395 3.547 10.323 1.00 93.19 81 LEU A C 1
ATOM 630 O O . LEU A 1 81 ? -4.987 2.525 10.869 1.00 93.19 81 LEU A O 1
ATOM 634 N N . ALA A 1 82 ? -4.553 4.446 9.810 1.00 94.62 82 ALA A N 1
ATOM 635 C CA . ALA A 1 82 ? -3.103 4.285 9.885 1.00 94.62 82 ALA A CA 1
ATOM 636 C C . ALA A 1 82 ? -2.617 4.208 11.344 1.00 94.62 82 ALA A C 1
ATOM 638 O O . ALA A 1 82 ? -1.787 3.363 11.682 1.00 94.62 82 ALA A O 1
ATOM 639 N N . MET A 1 83 ? -3.179 5.038 12.227 1.00 95.88 83 MET A N 1
ATOM 640 C CA . MET A 1 83 ? -2.834 5.028 13.646 1.00 95.88 83 MET A CA 1
ATOM 641 C C . MET A 1 83 ? -3.304 3.752 14.355 1.00 95.88 83 MET A C 1
ATOM 643 O O . MET A 1 83 ? -2.587 3.215 15.199 1.00 95.88 83 MET A O 1
ATOM 647 N N . THR A 1 84 ? -4.491 3.230 14.026 1.00 94.69 84 THR A N 1
ATOM 648 C CA . THR A 1 84 ? -4.973 1.978 14.630 1.00 94.69 84 THR A CA 1
ATOM 649 C C . THR A 1 84 ? -4.146 0.779 14.179 1.00 94.69 84 THR A C 1
ATOM 651 O O . THR A 1 84 ? -3.824 -0.061 15.019 1.00 94.69 84 THR A O 1
ATOM 654 N N . ILE A 1 85 ? -3.737 0.738 12.904 1.00 94.56 85 ILE A N 1
ATOM 655 C CA . ILE A 1 85 ? -2.796 -0.254 12.362 1.00 94.56 85 ILE A CA 1
ATOM 656 C C . ILE A 1 85 ? -1.446 -0.174 13.076 1.00 94.56 85 ILE A C 1
ATOM 658 O O . ILE A 1 85 ? -0.896 -1.208 13.435 1.00 94.56 85 ILE A O 1
ATOM 662 N N . PHE A 1 86 ? -0.923 1.028 13.328 1.00 93.81 86 PHE A N 1
ATOM 663 C CA . PHE A 1 86 ? 0.340 1.191 14.049 1.00 93.81 86 PHE A CA 1
ATOM 664 C C . PHE A 1 86 ? 0.302 0.560 15.451 1.00 93.81 86 PHE A C 1
ATOM 666 O O . PHE A 1 86 ? 1.264 -0.082 15.860 1.00 93.81 86 PHE A O 1
ATOM 673 N N . PHE A 1 87 ? -0.810 0.710 16.178 1.00 93.50 87 PHE A N 1
ATOM 674 C CA . PHE A 1 87 ? -0.935 0.164 17.533 1.00 93.50 87 PHE A CA 1
ATOM 675 C C . PHE A 1 87 ? -1.295 -1.326 17.596 1.00 93.50 87 PHE A C 1
ATOM 677 O O . PHE A 1 87 ? -0.881 -1.994 18.539 1.00 93.50 87 PHE A O 1
ATOM 684 N N . HIS A 1 88 ? -2.073 -1.843 16.641 1.00 92.69 88 HIS A N 1
ATOM 685 C CA . HIS A 1 88 ? -2.610 -3.215 16.691 1.00 92.69 88 HIS A CA 1
ATOM 686 C C . HIS A 1 88 ? -1.980 -4.169 15.668 1.00 92.69 88 HIS A C 1
ATOM 688 O O . HIS A 1 88 ? -2.328 -5.349 15.647 1.00 92.69 88 HIS A O 1
ATOM 694 N N . ASP A 1 89 ? -1.067 -3.668 14.834 1.00 92.88 89 ASP A N 1
ATOM 695 C CA . ASP A 1 89 ? -0.468 -4.363 13.694 1.00 92.88 89 ASP A CA 1
ATOM 696 C C . ASP A 1 89 ? -1.526 -4.916 12.707 1.00 92.88 89 ASP A C 1
ATOM 698 O O . ASP A 1 89 ? -2.739 -4.732 12.840 1.00 92.88 89 ASP A O 1
ATOM 702 N N . MET A 1 90 ? -1.076 -5.576 11.647 1.00 91.44 90 MET A N 1
ATOM 703 C CA . MET A 1 90 ? -1.901 -6.348 10.726 1.00 91.44 90 MET A CA 1
ATOM 704 C C . MET A 1 90 ? -1.399 -7.781 10.658 1.00 91.44 90 MET A C 1
ATOM 706 O O . MET A 1 90 ? -0.200 -8.035 10.555 1.00 91.44 90 MET A O 1
ATOM 710 N N . SER A 1 91 ? -2.335 -8.720 10.654 1.00 94.12 91 SER A N 1
ATOM 711 C CA . SER A 1 91 ? -2.047 -10.114 10.345 1.00 94.12 91 SER A CA 1
ATOM 712 C C . SER A 1 91 ? -1.585 -10.270 8.890 1.00 94.12 91 SER A C 1
ATOM 714 O O . SER A 1 91 ? -1.823 -9.410 8.038 1.00 94.12 91 SER A O 1
ATOM 716 N N . MET A 1 92 ? -0.917 -11.384 8.581 1.00 94.12 92 MET A N 1
ATOM 717 C CA . MET A 1 92 ? -0.448 -11.654 7.217 1.00 94.12 92 MET A CA 1
ATOM 718 C C . MET A 1 92 ? -1.581 -11.629 6.168 1.00 94.12 92 MET A C 1
ATOM 720 O O . MET A 1 92 ? -1.378 -10.995 5.133 1.00 94.12 92 MET A O 1
ATOM 724 N N . PRO A 1 93 ? -2.773 -12.217 6.415 1.00 93.94 93 PRO A N 1
ATOM 725 C CA . PRO A 1 93 ? -3.902 -12.101 5.490 1.00 93.94 93 PRO A CA 1
ATOM 726 C C . PRO A 1 93 ? -4.315 -10.647 5.234 1.00 93.94 93 PRO A C 1
ATOM 728 O O . PRO A 1 93 ? -4.406 -10.241 4.082 1.00 93.94 93 PRO A O 1
ATOM 731 N N . GLU A 1 94 ? -4.449 -9.825 6.283 1.00 93.69 94 GLU A N 1
ATOM 732 C CA . GLU A 1 94 ? -4.802 -8.403 6.139 1.00 93.69 94 GLU A CA 1
ATOM 733 C C . GLU A 1 94 ? -3.768 -7.637 5.302 1.00 93.69 94 GLU A C 1
ATOM 735 O O . GLU A 1 94 ? -4.136 -6.831 4.449 1.00 93.69 94 GLU A O 1
ATOM 740 N N . ARG A 1 95 ? -2.470 -7.907 5.502 1.00 94.12 95 ARG A N 1
ATOM 741 C CA . ARG A 1 95 ? -1.389 -7.276 4.723 1.00 94.12 95 ARG A CA 1
ATOM 742 C C . ARG A 1 95 ? -1.471 -7.643 3.242 1.00 94.12 95 ARG A C 1
ATOM 744 O O . ARG A 1 95 ? -1.280 -6.775 2.388 1.00 94.12 95 ARG A O 1
ATOM 751 N N . VAL A 1 96 ? -1.758 -8.908 2.934 1.00 94.81 96 VAL A N 1
ATOM 752 C CA . VAL A 1 96 ? -1.933 -9.376 1.551 1.00 94.81 96 VAL A CA 1
ATOM 753 C C . VAL A 1 96 ? -3.140 -8.689 0.920 1.00 94.81 96 VAL A C 1
ATOM 755 O O . VAL A 1 96 ? -3.014 -8.124 -0.166 1.00 94.81 96 VAL A O 1
ATOM 758 N N . SER A 1 97 ? -4.272 -8.655 1.618 1.00 94.12 97 SER A N 1
ATOM 759 C CA . SER A 1 97 ? -5.507 -8.048 1.120 1.00 94.12 97 SER A CA 1
ATOM 760 C C . SER A 1 97 ? -5.381 -6.541 0.928 1.00 94.12 97 SER A C 1
ATOM 762 O O . SER A 1 97 ? -5.833 -6.019 -0.089 1.00 94.12 97 SER A O 1
ATOM 764 N N . LEU A 1 98 ? -4.685 -5.848 1.834 1.00 94.44 98 LEU A N 1
ATOM 765 C CA . LEU A 1 98 ? -4.349 -4.432 1.683 1.00 94.44 98 LEU A CA 1
ATOM 766 C C . LEU A 1 98 ? -3.488 -4.193 0.443 1.00 94.44 98 LEU A C 1
ATOM 768 O O . LEU A 1 98 ? -3.810 -3.335 -0.374 1.00 94.44 98 LEU A O 1
ATOM 772 N N . THR A 1 99 ? -2.428 -4.982 0.273 1.00 93.38 99 THR A N 1
ATOM 773 C CA . THR A 1 99 ? -1.511 -4.843 -0.867 1.00 93.38 99 THR A CA 1
ATOM 774 C C . THR A 1 99 ? -2.225 -5.098 -2.194 1.00 93.38 99 THR A C 1
ATOM 776 O O . THR A 1 99 ? -2.053 -4.338 -3.147 1.00 93.38 99 THR A O 1
ATOM 779 N N . MET A 1 100 ? -3.064 -6.134 -2.254 1.00 93.69 100 MET A N 1
ATOM 780 C CA . MET A 1 100 ? -3.856 -6.459 -3.440 1.00 93.69 100 MET A CA 1
ATOM 781 C C . MET A 1 100 ? -4.896 -5.377 -3.738 1.00 93.69 100 MET A C 1
ATOM 783 O O . MET A 1 100 ? -4.976 -4.915 -4.870 1.00 93.69 100 MET A O 1
ATOM 787 N N . ALA A 1 101 ? -5.625 -4.895 -2.728 1.00 93.69 101 ALA A N 1
ATOM 788 C CA . ALA A 1 101 ? -6.583 -3.806 -2.903 1.00 93.69 101 ALA A CA 1
ATOM 789 C C . ALA A 1 101 ? -5.902 -2.522 -3.408 1.00 93.69 101 ALA A C 1
ATOM 791 O O . ALA A 1 101 ? -6.417 -1.867 -4.309 1.00 93.69 101 ALA A O 1
ATOM 792 N N . MET A 1 102 ? -4.721 -2.179 -2.880 1.00 91.69 102 MET A N 1
ATOM 793 C CA . MET A 1 102 ? -3.940 -1.032 -3.356 1.00 91.69 102 MET A CA 1
ATOM 794 C C . MET A 1 102 ? -3.481 -1.211 -4.805 1.00 91.69 102 MET A C 1
ATOM 796 O O . MET A 1 102 ? -3.632 -0.281 -5.597 1.00 91.69 102 MET A O 1
ATOM 800 N N . ARG A 1 103 ? -2.973 -2.395 -5.176 1.00 90.56 103 ARG A N 1
ATOM 801 C CA . ARG A 1 103 ? -2.600 -2.724 -6.562 1.00 90.56 103 ARG A CA 1
ATOM 802 C C . ARG A 1 103 ? -3.787 -2.569 -7.515 1.00 90.56 103 ARG A C 1
ATOM 804 O O . ARG A 1 103 ? -3.653 -1.923 -8.551 1.00 90.56 103 ARG A O 1
ATOM 811 N N . ASP A 1 104 ? -4.924 -3.154 -7.155 1.00 91.19 104 ASP A N 1
ATOM 812 C CA . ASP A 1 104 ? -6.100 -3.252 -8.022 1.00 91.19 104 ASP A CA 1
ATOM 813 C C . ASP A 1 104 ? -6.916 -1.946 -8.066 1.00 91.19 104 ASP A C 1
ATOM 815 O O . ASP A 1 104 ? -7.752 -1.765 -8.948 1.00 91.19 104 ASP A O 1
ATOM 819 N N . SER A 1 105 ? -6.653 -1.001 -7.153 1.00 88.38 105 SER A N 1
ATOM 820 C CA . SER A 1 105 ? -7.260 0.340 -7.176 1.00 88.38 105 SER A CA 1
ATOM 821 C C . SER A 1 105 ? -6.797 1.195 -8.367 1.00 88.38 105 SER A C 1
ATOM 823 O O . SER A 1 105 ? -7.483 2.136 -8.777 1.00 88.38 105 SER A O 1
ATOM 825 N N . GLY A 1 106 ? -5.628 0.881 -8.930 1.00 85.62 106 GLY A N 1
ATOM 826 C CA . GLY A 1 106 ? -5.016 1.603 -10.039 1.00 85.62 106 GLY A CA 1
ATOM 827 C C . GLY A 1 106 ? -5.052 0.832 -11.356 1.00 85.62 106 GLY A C 1
ATOM 828 O O . GLY A 1 106 ? -5.811 -0.114 -11.550 1.00 85.62 106 GLY A O 1
ATOM 829 N N . THR A 1 107 ? -4.193 1.244 -12.284 1.00 85.88 107 THR A N 1
ATOM 830 C CA . THR A 1 107 ? -3.982 0.521 -13.541 1.00 85.88 107 THR A CA 1
ATOM 831 C C . THR A 1 107 ? -2.967 -0.595 -13.324 1.00 85.88 107 THR A C 1
ATOM 833 O O . THR A 1 107 ? -1.817 -0.333 -12.973 1.00 85.88 107 THR A O 1
ATOM 836 N N . VAL A 1 108 ? -3.368 -1.838 -13.587 1.00 85.88 108 VAL A N 1
ATOM 837 C CA . VAL A 1 108 ? -2.459 -2.988 -13.565 1.00 85.88 108 VAL A CA 1
ATOM 838 C C . VAL A 1 108 ? -1.840 -3.158 -14.950 1.00 85.88 108 VAL A C 1
ATOM 840 O O . VAL A 1 108 ? -2.543 -3.404 -15.927 1.00 85.88 108 VAL A O 1
ATOM 843 N N . LEU A 1 109 ? -0.518 -3.015 -15.035 1.00 81.19 109 LEU A N 1
ATOM 844 C CA . LEU A 1 109 ? 0.227 -3.236 -16.273 1.00 81.19 109 LEU A CA 1
ATOM 845 C C . LEU A 1 109 ? 0.353 -4.743 -16.532 1.00 81.19 109 LEU A C 1
ATOM 847 O O . LEU A 1 109 ? 0.937 -5.463 -15.719 1.00 81.19 109 LEU A O 1
ATOM 851 N N . ASP A 1 110 ? -0.197 -5.211 -17.654 1.00 83.00 110 ASP A N 1
ATOM 852 C CA . ASP A 1 110 ? -0.018 -6.579 -18.142 1.00 83.00 110 ASP A CA 1
ATOM 853 C C . ASP A 1 110 ? 0.951 -6.588 -19.326 1.00 83.00 110 ASP A C 1
ATOM 855 O O . ASP A 1 110 ? 0.753 -5.909 -20.333 1.00 83.00 110 ASP A O 1
ATOM 859 N N . TRP A 1 111 ? 2.009 -7.375 -19.184 1.00 79.25 111 TRP A N 1
ATOM 860 C CA . TRP A 1 111 ? 3.110 -7.477 -20.136 1.00 79.25 111 TRP A CA 1
ATOM 861 C C . TRP A 1 111 ? 3.060 -8.779 -20.944 1.00 79.25 111 TRP A C 1
ATOM 863 O O . TRP A 1 111 ? 3.897 -8.988 -21.822 1.00 79.25 111 TRP A O 1
ATOM 873 N N . LYS A 1 112 ? 2.081 -9.662 -20.676 1.00 79.00 112 LYS A N 1
ATOM 874 C CA . LYS A 1 112 ? 1.922 -10.946 -21.381 1.00 79.00 112 LYS A CA 1
ATOM 875 C C . LYS A 1 112 ? 1.756 -10.768 -22.889 1.00 79.00 112 LYS A C 1
ATOM 877 O O . LYS A 1 112 ? 2.236 -11.593 -23.659 1.00 79.00 112 LYS A O 1
ATOM 882 N N . SER A 1 113 ? 1.115 -9.682 -23.311 1.00 75.56 113 SER A N 1
ATOM 883 C CA . SER A 1 113 ? 0.878 -9.355 -24.720 1.00 75.56 113 SER A CA 1
ATOM 884 C C . SER A 1 113 ? 2.145 -8.982 -25.498 1.00 75.56 113 SER A C 1
ATOM 886 O O . SER A 1 113 ? 2.126 -9.026 -26.724 1.00 75.56 113 SER A O 1
ATOM 888 N N . LEU A 1 114 ? 3.247 -8.643 -24.819 1.00 76.31 114 LEU A N 1
ATOM 889 C CA . LEU A 1 114 ? 4.498 -8.228 -25.463 1.00 76.31 114 LEU A CA 1
ATOM 890 C C . LEU A 1 114 ? 5.433 -9.395 -25.808 1.00 76.31 114 LEU A C 1
ATOM 892 O O . LEU A 1 114 ? 6.498 -9.154 -26.368 1.00 76.31 114 LEU A O 1
ATOM 896 N N . ASN A 1 115 ? 5.048 -10.635 -25.476 1.00 76.50 115 ASN A N 1
ATOM 897 C CA . ASN A 1 115 ? 5.791 -11.867 -25.767 1.00 76.50 115 ASN A CA 1
ATOM 898 C C . ASN A 1 115 ? 7.305 -11.733 -25.503 1.00 76.50 115 ASN A C 1
ATOM 900 O O . ASN A 1 115 ? 8.137 -12.024 -26.361 1.00 76.50 115 ASN A O 1
ATOM 904 N N . LEU A 1 116 ? 7.636 -11.208 -24.320 1.00 78.44 116 LEU A N 1
ATOM 905 C CA . LEU A 1 116 ? 8.997 -10.868 -23.921 1.00 78.44 116 LEU A CA 1
ATOM 906 C C . LEU A 1 116 ? 9.855 -12.134 -23.799 1.00 78.44 116 LEU A C 1
ATOM 908 O O . LEU A 1 116 ? 9.465 -13.100 -23.147 1.00 78.44 116 LEU A O 1
ATOM 912 N N . ASN A 1 117 ? 11.054 -12.102 -24.381 1.00 79.12 117 ASN A N 1
ATOM 913 C CA . ASN A 1 117 ? 11.965 -13.254 -24.432 1.00 79.12 117 ASN A CA 1
ATOM 914 C C . ASN A 1 117 ? 12.783 -13.448 -23.138 1.00 79.12 117 ASN A C 1
ATOM 916 O O . ASN A 1 117 ? 13.680 -14.288 -23.093 1.00 79.12 117 ASN A O 1
ATOM 920 N N . GLY A 1 118 ? 12.508 -12.656 -22.099 1.00 77.38 118 GLY A N 1
ATOM 921 C CA . GLY A 1 118 ? 13.280 -12.607 -20.861 1.00 77.38 118 GLY A CA 1
ATOM 922 C C . GLY A 1 118 ? 12.418 -12.246 -19.649 1.00 77.38 118 GLY A C 1
ATOM 923 O O . GLY A 1 118 ? 11.280 -11.792 -19.807 1.00 77.38 118 GLY A O 1
ATOM 924 N N . PRO A 1 119 ? 12.932 -12.461 -18.425 1.00 81.38 119 PRO A N 1
ATOM 925 C CA . PRO A 1 119 ? 12.180 -12.213 -17.203 1.00 81.38 119 PRO A CA 1
ATOM 926 C C . PRO A 1 119 ? 11.921 -10.715 -16.990 1.00 81.38 119 PRO A C 1
ATOM 928 O O . PRO A 1 119 ? 12.767 -9.866 -17.284 1.00 81.38 119 PRO A O 1
ATOM 931 N N . ILE A 1 120 ? 10.751 -10.408 -16.426 1.00 83.88 120 ILE A N 1
ATOM 932 C CA . ILE A 1 120 ? 10.402 -9.068 -15.949 1.00 83.88 120 ILE A CA 1
ATOM 933 C C . ILE A 1 120 ? 10.855 -8.968 -14.497 1.00 83.88 120 ILE A C 1
ATOM 935 O O . ILE A 1 120 ? 10.411 -9.750 -13.656 1.00 83.88 120 ILE A O 1
ATOM 939 N N . VAL A 1 121 ? 11.747 -8.027 -14.207 1.00 84.38 121 VAL A N 1
ATOM 940 C CA . VAL A 1 121 ? 12.372 -7.882 -12.891 1.00 84.38 121 VAL A CA 1
ATOM 941 C C . VAL A 1 121 ? 12.260 -6.436 -12.446 1.00 84.38 121 VAL A C 1
ATOM 943 O O . VAL A 1 121 ? 12.541 -5.527 -13.217 1.00 84.38 121 VAL A O 1
ATOM 946 N N . ASP A 1 122 ? 11.889 -6.220 -11.189 1.00 84.19 122 ASP A N 1
ATOM 947 C CA . ASP A 1 122 ? 11.924 -4.902 -10.565 1.00 84.19 122 ASP A CA 1
ATOM 948 C C . ASP A 1 122 ? 12.708 -4.968 -9.252 1.00 84.19 122 ASP A C 1
ATOM 950 O O . ASP A 1 122 ? 12.669 -5.973 -8.5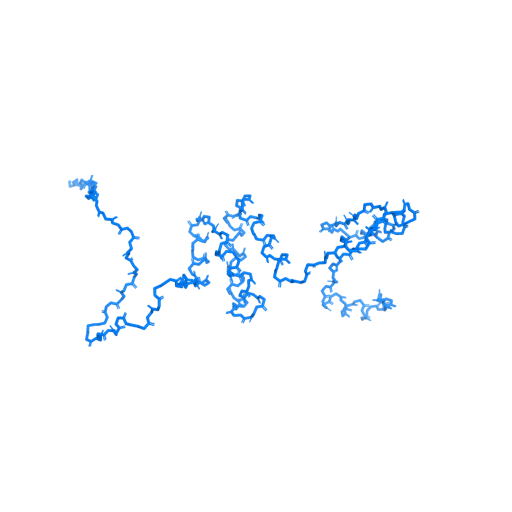36 1.00 84.19 122 ASP A O 1
ATOM 954 N N . LYS A 1 123 ? 13.439 -3.895 -8.942 1.00 82.31 123 LYS A N 1
ATOM 955 C CA . LYS A 1 123 ? 14.172 -3.747 -7.683 1.00 82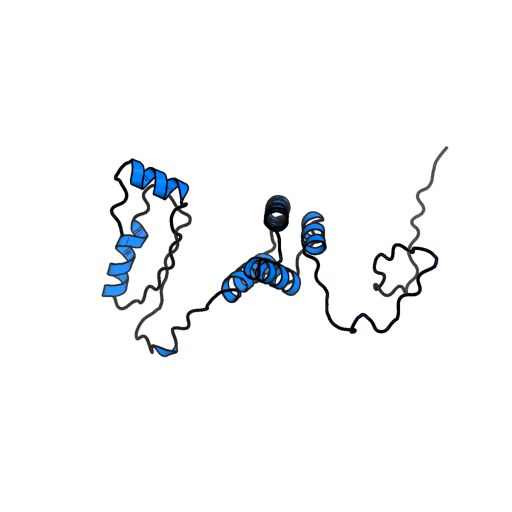.31 123 LYS A CA 1
ATOM 956 C C . LYS A 1 123 ? 13.625 -2.547 -6.938 1.00 82.31 123 LYS A C 1
ATOM 958 O O . LYS A 1 123 ? 13.749 -1.407 -7.383 1.00 82.31 123 LYS A O 1
ATOM 963 N N . HIS A 1 124 ? 13.144 -2.808 -5.731 1.00 83.88 124 HIS A N 1
ATOM 964 C CA . HIS A 1 124 ? 12.741 -1.775 -4.794 1.00 83.88 124 HIS A CA 1
ATOM 965 C C . HIS A 1 124 ? 13.754 -1.655 -3.651 1.00 83.88 124 HIS A C 1
ATOM 967 O O . HIS A 1 124 ? 14.341 -2.643 -3.215 1.00 83.88 124 HIS A O 1
ATOM 973 N N . SER A 1 125 ? 13.973 -0.433 -3.173 1.00 78.88 125 SER A N 1
ATOM 974 C CA . SER A 1 125 ? 14.770 -0.152 -1.978 1.00 78.88 125 SER A CA 1
ATOM 975 C C . SER A 1 125 ? 13.869 0.488 -0.943 1.00 78.88 125 SER A C 1
ATOM 977 O O . SER A 1 125 ? 13.147 1.424 -1.276 1.00 78.88 125 SER A O 1
ATOM 979 N N . THR A 1 126 ? 13.956 0.049 0.312 1.00 76.19 126 THR A N 1
ATOM 980 C CA . THR A 1 126 ? 13.281 0.718 1.437 1.00 76.19 126 THR A CA 1
ATOM 981 C C . THR A 1 126 ? 13.799 2.143 1.662 1.00 76.19 126 THR A C 1
ATOM 983 O O . THR A 1 126 ? 13.166 2.924 2.367 1.00 76.19 126 THR A O 1
ATOM 986 N N . GLY A 1 127 ? 14.933 2.491 1.046 1.00 66.88 127 GLY A N 1
ATOM 987 C CA . GLY A 1 127 ? 15.551 3.805 1.106 1.00 66.88 127 GLY A CA 1
ATOM 988 C C . GLY A 1 127 ? 16.802 3.833 1.983 1.00 66.88 127 GLY A C 1
ATOM 989 O O . GLY A 1 127 ? 16.987 3.023 2.887 1.00 66.88 127 GLY A O 1
ATOM 990 N N . GLY A 1 128 ? 17.669 4.794 1.678 1.00 67.88 128 GLY A N 1
ATOM 991 C CA . GLY A 1 128 ? 18.937 5.062 2.349 1.00 67.88 128 GLY A CA 1
ATOM 992 C C . GLY A 1 128 ? 19.592 6.281 1.701 1.00 67.88 128 GLY A C 1
ATOM 993 O O . GLY A 1 128 ? 19.408 6.525 0.504 1.00 67.88 128 GLY A O 1
ATOM 994 N N . VAL A 1 129 ? 20.307 7.095 2.481 1.00 64.62 129 VAL A N 1
ATOM 995 C CA . VAL A 1 129 ? 20.986 8.280 1.939 1.00 64.62 129 VAL A CA 1
ATOM 996 C C . VAL A 1 129 ? 22.041 7.817 0.929 1.00 64.62 129 VAL A C 1
ATOM 998 O O . VAL A 1 129 ? 22.997 7.149 1.304 1.00 64.62 129 VAL A O 1
ATOM 1001 N N . GLY A 1 130 ? 21.852 8.164 -0.348 1.00 65.75 130 GLY A N 1
ATOM 1002 C CA . GLY A 1 130 ? 22.801 7.850 -1.422 1.00 65.75 130 GLY A CA 1
ATOM 1003 C C . GLY A 1 130 ? 22.592 6.514 -2.147 1.00 65.75 130 GLY A C 1
ATOM 1004 O O . GLY A 1 130 ? 23.508 6.078 -2.839 1.00 65.75 130 GLY A O 1
ATOM 1005 N N . ASP A 1 131 ? 21.426 5.860 -2.040 1.00 69.94 131 ASP A N 1
ATOM 1006 C CA . ASP A 1 131 ? 21.171 4.626 -2.802 1.00 69.94 131 ASP A CA 1
ATOM 1007 C C . ASP A 1 131 ? 21.011 4.901 -4.313 1.00 69.94 131 ASP A C 1
ATOM 1009 O O . ASP A 1 131 ? 19.923 5.189 -4.811 1.00 69.94 131 ASP A O 1
ATOM 1013 N N . VAL A 1 132 ? 22.122 4.800 -5.045 1.00 73.38 132 VAL A N 1
ATOM 1014 C CA . VAL A 1 132 ? 22.190 4.891 -6.515 1.00 73.38 132 VAL A CA 1
ATOM 1015 C C . VAL A 1 132 ? 22.154 3.519 -7.196 1.00 73.38 132 VAL A C 1
ATOM 1017 O O . VAL A 1 132 ? 22.274 3.431 -8.418 1.00 73.38 132 VAL A O 1
ATOM 1020 N N . THR A 1 133 ? 21.979 2.431 -6.438 1.00 78.88 133 THR A N 1
ATOM 1021 C CA . THR A 1 133 ? 22.074 1.067 -6.985 1.00 78.88 133 THR A CA 1
ATOM 1022 C C . THR A 1 133 ? 21.014 0.808 -8.047 1.00 78.88 133 THR A C 1
ATOM 1024 O O . THR A 1 133 ? 21.330 0.257 -9.095 1.00 78.88 133 THR A O 1
ATOM 1027 N N . SER A 1 134 ? 19.780 1.275 -7.831 1.00 76.00 134 SER A N 1
ATOM 1028 C CA . SER A 1 134 ? 18.682 1.120 -8.792 1.00 76.00 134 SER A CA 1
ATOM 1029 C C . SER A 1 134 ? 18.987 1.780 -10.143 1.00 76.00 134 SER A C 1
ATOM 1031 O O . SER A 1 134 ? 18.619 1.232 -11.179 1.00 76.00 134 SER A O 1
ATOM 1033 N N . LEU A 1 135 ? 19.706 2.912 -10.140 1.00 77.94 135 LEU A N 1
ATOM 1034 C CA . LEU A 1 135 ? 20.068 3.641 -11.358 1.00 77.94 135 LEU A CA 1
ATOM 1035 C C . LEU A 1 135 ? 21.081 2.864 -12.207 1.00 77.94 135 LEU A C 1
ATOM 1037 O O . LEU A 1 135 ? 20.964 2.836 -13.427 1.00 77.94 135 LEU A O 1
ATOM 1041 N N . MET A 1 136 ? 22.052 2.212 -11.563 1.00 81.75 136 MET A N 1
ATOM 1042 C CA . MET A 1 136 ? 23.082 1.429 -12.254 1.00 81.75 136 MET A CA 1
ATOM 1043 C C . MET A 1 136 ? 22.572 0.043 -12.666 1.00 81.75 136 MET A C 1
ATOM 1045 O O . MET A 1 136 ? 22.931 -0.458 -13.729 1.00 81.75 136 MET A O 1
ATOM 1049 N N . LEU A 1 137 ? 21.715 -0.576 -11.848 1.00 80.88 137 LEU A N 1
ATOM 1050 C CA . LEU A 1 137 ? 21.234 -1.941 -12.072 1.00 80.88 137 LEU A CA 1
ATOM 1051 C C . LEU A 1 137 ? 20.275 -2.039 -13.268 1.00 80.88 137 LEU A C 1
ATOM 1053 O O . LEU A 1 137 ? 20.279 -3.046 -13.973 1.00 80.88 137 LEU A O 1
ATOM 1057 N N . GLY A 1 138 ? 19.492 -0.982 -13.511 1.00 81.56 138 GLY A N 1
ATOM 1058 C CA . GLY A 1 138 ? 18.566 -0.882 -14.640 1.00 81.56 138 GLY A CA 1
ATOM 1059 C C . GLY A 1 138 ? 19.214 -1.210 -15.998 1.00 81.56 138 GLY A C 1
ATOM 1060 O O . GLY A 1 138 ? 18.861 -2.208 -16.626 1.00 81.56 138 GLY A O 1
ATOM 1061 N N . PRO A 1 139 ? 20.201 -0.422 -16.462 1.00 82.56 139 PRO A N 1
ATOM 1062 C CA . PRO A 1 139 ? 20.854 -0.664 -17.747 1.00 82.56 139 PRO A CA 1
ATOM 1063 C C . PRO A 1 139 ? 21.644 -1.980 -17.792 1.00 82.56 139 PRO A C 1
ATOM 1065 O O . PRO A 1 139 ? 21.710 -2.602 -18.849 1.00 82.56 139 PRO A O 1
ATOM 1068 N N . MET A 1 140 ? 22.203 -2.445 -16.668 1.00 84.31 140 MET A N 1
ATOM 1069 C CA . MET A 1 140 ? 22.930 -3.722 -16.617 1.00 84.31 140 MET A CA 1
ATOM 1070 C C . MET A 1 140 ? 22.014 -4.916 -16.898 1.00 84.31 140 MET A C 1
ATOM 1072 O O . MET A 1 140 ? 22.332 -5.761 -17.729 1.00 84.31 140 MET A O 1
ATOM 1076 N N . VAL A 1 141 ? 20.857 -4.979 -16.235 1.00 83.06 141 VAL A N 1
ATOM 1077 C CA . VAL A 1 141 ? 19.900 -6.075 -16.438 1.00 83.06 141 VAL A CA 1
ATOM 1078 C C . VAL A 1 141 ? 19.214 -5.958 -17.807 1.00 83.06 141 VAL A C 1
ATOM 1080 O O . VAL A 1 141 ? 18.984 -6.984 -18.447 1.00 83.06 141 VAL A O 1
ATOM 1083 N N . ALA A 1 142 ? 18.991 -4.739 -18.313 1.00 83.62 142 ALA A N 1
ATOM 1084 C CA . ALA A 1 142 ? 18.501 -4.518 -19.676 1.00 83.62 142 ALA A CA 1
ATOM 1085 C C . ALA A 1 142 ? 19.482 -5.032 -20.748 1.00 83.62 142 ALA A C 1
ATOM 1087 O O . ALA A 1 142 ? 19.062 -5.673 -21.711 1.00 83.62 142 ALA A O 1
ATOM 1088 N N . ALA A 1 143 ? 20.791 -4.825 -20.562 1.00 84.44 143 ALA A N 1
ATOM 1089 C CA . ALA A 1 143 ? 21.822 -5.347 -21.463 1.00 84.44 143 ALA A CA 1
ATOM 1090 C C . ALA A 1 143 ? 21.899 -6.886 -21.457 1.00 84.44 143 ALA A C 1
ATOM 1092 O O . ALA A 1 143 ? 22.220 -7.491 -22.477 1.00 84.44 143 ALA A O 1
ATOM 1093 N N . CYS A 1 144 ? 21.555 -7.524 -20.335 1.00 84.19 144 CYS A N 1
ATOM 1094 C CA . CYS A 1 144 ? 21.472 -8.982 -20.207 1.00 84.19 144 CYS A CA 1
ATOM 1095 C C . CYS A 1 144 ? 20.150 -9.581 -20.731 1.00 84.19 144 CYS A C 1
ATOM 1097 O O . CYS A 1 144 ? 19.932 -10.783 -20.581 1.00 84.19 144 CYS A O 1
ATOM 1099 N N . GLY A 1 145 ? 19.260 -8.776 -21.326 1.00 81.06 145 GLY A N 1
ATOM 1100 C CA . GLY A 1 145 ? 17.983 -9.235 -21.889 1.00 81.06 145 GLY A CA 1
ATOM 1101 C C . GLY A 1 145 ? 16.815 -9.304 -20.896 1.00 81.06 145 GLY A C 1
ATOM 1102 O O . GLY A 1 145 ? 15.787 -9.902 -21.210 1.00 81.06 145 GLY A O 1
ATOM 1103 N N . GLY A 1 146 ? 16.954 -8.716 -19.704 1.00 82.06 146 GLY A N 1
ATOM 1104 C CA . GLY A 1 146 ? 15.861 -8.559 -18.741 1.00 82.06 146 GLY A CA 1
ATOM 1105 C C . GLY A 1 146 ? 15.050 -7.282 -18.981 1.00 82.06 146 GLY A C 1
ATOM 1106 O O . GLY A 1 146 ? 15.576 -6.274 -19.448 1.00 82.06 146 GLY A O 1
ATOM 1107 N N . TYR A 1 147 ? 13.767 -7.299 -18.621 1.00 83.38 147 TYR A N 1
ATOM 1108 C CA . TYR A 1 147 ? 12.877 -6.140 -18.755 1.00 83.38 147 TYR A CA 1
ATOM 1109 C C . TYR A 1 147 ? 12.570 -5.546 -17.382 1.00 83.38 147 TYR A C 1
ATOM 1111 O O . TYR A 1 147 ? 12.154 -6.269 -16.479 1.00 83.38 147 TYR A O 1
ATOM 1119 N N . ILE A 1 148 ? 12.766 -4.234 -17.220 1.00 82.44 148 ILE A N 1
ATOM 1120 C CA . ILE A 1 148 ? 12.708 -3.571 -15.907 1.00 82.44 148 ILE A CA 1
ATOM 1121 C C . ILE A 1 148 ? 11.713 -2.407 -15.936 1.00 82.44 148 ILE A C 1
ATOM 1123 O O . ILE A 1 148 ? 12.091 -1.273 -16.242 1.00 82.44 148 ILE A O 1
ATOM 1127 N N . PRO A 1 149 ? 10.431 -2.654 -15.623 1.00 81.19 149 PRO A N 1
ATOM 1128 C CA . PRO A 1 149 ? 9.418 -1.613 -15.511 1.00 81.19 149 PRO A CA 1
ATOM 1129 C C . PRO A 1 149 ? 9.489 -0.950 -14.126 1.00 81.19 149 PRO A C 1
ATOM 1131 O O . PRO A 1 149 ? 8.577 -1.087 -13.315 1.00 81.19 149 PRO A O 1
ATOM 1134 N N . MET A 1 150 ? 10.596 -0.260 -13.836 1.00 77.81 150 MET A N 1
ATOM 1135 C CA . MET A 1 150 ? 10.836 0.325 -12.514 1.00 77.81 150 MET A CA 1
ATOM 1136 C C . MET A 1 150 ? 9.840 1.450 -12.208 1.00 77.81 150 MET A C 1
ATOM 1138 O O . MET A 1 150 ? 9.894 2.525 -12.809 1.00 77.81 150 MET A O 1
ATOM 1142 N N . ILE A 1 151 ? 8.968 1.228 -11.220 1.00 77.38 151 ILE A N 1
ATOM 1143 C CA . ILE A 1 151 ? 8.073 2.253 -10.669 1.00 77.38 151 ILE A CA 1
ATOM 1144 C C . ILE A 1 151 ? 8.732 2.813 -9.406 1.00 77.38 151 ILE A C 1
ATOM 1146 O O . ILE A 1 151 ? 8.748 2.176 -8.354 1.00 77.38 151 ILE A O 1
ATOM 1150 N N . SER A 1 152 ? 9.302 4.015 -9.505 1.00 68.56 152 SER A N 1
ATOM 1151 C CA . SER A 1 152 ? 9.966 4.677 -8.376 1.00 68.56 152 SER A CA 1
ATOM 1152 C C . SER A 1 152 ? 9.101 5.782 -7.771 1.00 68.56 152 SER A C 1
ATOM 1154 O O . SER A 1 152 ? 8.389 6.509 -8.466 1.00 68.56 152 SER A O 1
ATOM 1156 N N . GLY A 1 153 ? 9.160 5.914 -6.444 1.00 60.62 153 GLY A N 1
ATOM 1157 C CA . GLY A 1 153 ? 8.514 7.013 -5.738 1.00 60.62 153 GLY A CA 1
ATOM 1158 C C . GLY A 1 153 ? 9.214 8.336 -6.045 1.00 60.62 153 GLY A C 1
ATOM 1159 O O . GLY A 1 153 ? 10.426 8.468 -5.866 1.00 60.62 153 GLY A O 1
ATOM 1160 N N . ALA A 1 154 ? 8.455 9.340 -6.479 1.00 59.06 154 ALA A N 1
ATOM 1161 C CA . ALA A 1 154 ? 8.984 10.689 -6.624 1.00 59.06 154 ALA A CA 1
ATOM 1162 C C . ALA A 1 154 ? 9.225 11.317 -5.243 1.00 59.06 154 ALA A C 1
ATOM 1164 O O . ALA A 1 154 ? 8.435 11.142 -4.312 1.00 59.06 154 ALA A O 1
ATOM 1165 N N . ARG A 1 155 ? 10.308 12.092 -5.109 1.00 57.94 155 ARG A N 1
ATOM 1166 C CA . ARG A 1 155 ? 10.597 12.796 -3.853 1.00 57.94 155 ARG A CA 1
ATOM 1167 C C . ARG A 1 155 ? 9.452 13.748 -3.476 1.00 57.94 155 ARG A C 1
ATOM 1169 O O . ARG A 1 155 ? 8.862 14.370 -4.367 1.00 57.94 155 ARG A O 1
ATOM 1176 N N . PRO A 1 156 ? 9.193 13.947 -2.170 1.00 56.12 156 PRO A N 1
ATOM 1177 C CA . PRO A 1 156 ? 8.200 14.906 -1.700 1.00 56.12 156 PRO A CA 1
ATOM 1178 C C . PRO A 1 156 ? 8.403 16.304 -2.302 1.00 56.12 156 PRO A C 1
ATOM 1180 O O . PRO A 1 156 ? 9.536 16.763 -2.481 1.00 56.12 156 PRO A O 1
ATOM 1183 N N . ARG A 1 157 ? 7.303 17.025 -2.569 1.00 56.28 157 ARG A N 1
ATOM 1184 C CA . ARG A 1 157 ? 7.340 18.392 -3.136 1.00 56.28 157 ARG A CA 1
ATOM 1185 C C . ARG A 1 157 ? 8.196 19.364 -2.317 1.00 56.28 157 ARG A C 1
ATOM 1187 O O . ARG A 1 157 ? 8.810 20.252 -2.901 1.00 56.28 157 ARG A O 1
ATOM 1194 N N . SER A 1 158 ? 8.253 19.198 -0.997 1.00 55.97 158 SER A N 1
ATOM 1195 C CA . SER A 1 158 ? 9.107 19.985 -0.096 1.00 55.97 158 SER A CA 1
ATOM 1196 C C . SER A 1 158 ? 10.591 19.819 -0.427 1.00 55.97 158 SER A C 1
ATOM 1198 O O . SER A 1 158 ? 11.301 20.810 -0.581 1.00 55.97 158 SER A O 1
ATOM 1200 N N . TYR A 1 159 ? 11.037 18.581 -0.645 1.00 59.78 159 TYR A N 1
ATOM 1201 C CA . TYR A 1 159 ? 12.405 18.284 -1.056 1.00 59.78 159 TYR A CA 1
ATOM 1202 C C . TYR A 1 159 ? 12.692 18.783 -2.475 1.00 59.78 159 TYR A C 1
ATOM 1204 O O . TYR A 1 159 ? 13.744 19.362 -2.710 1.00 59.78 159 TYR A O 1
ATOM 1212 N N . ARG A 1 160 ? 11.750 18.642 -3.420 1.00 59.53 160 ARG A N 1
ATOM 1213 C CA . ARG A 1 160 ? 11.897 19.228 -4.769 1.00 59.53 160 ARG A CA 1
ATOM 1214 C C . ARG A 1 160 ? 12.033 20.753 -4.727 1.00 59.53 160 ARG A C 1
ATOM 1216 O O . ARG A 1 160 ? 12.834 21.314 -5.464 1.00 59.53 160 ARG A O 1
ATOM 1223 N N . ARG A 1 161 ? 11.281 21.438 -3.858 1.00 59.31 161 ARG A N 1
ATOM 1224 C CA . ARG A 1 161 ? 11.381 22.897 -3.691 1.00 59.31 161 ARG A CA 1
ATOM 1225 C C . ARG A 1 161 ? 12.732 23.295 -3.082 1.00 59.31 161 ARG A C 1
ATOM 1227 O O . ARG A 1 161 ? 13.337 24.242 -3.569 1.00 59.31 161 ARG A O 1
ATOM 1234 N N . TYR A 1 162 ? 13.232 22.536 -2.108 1.00 60.25 162 TYR A N 1
ATOM 1235 C CA . TYR A 1 162 ? 14.570 22.727 -1.538 1.00 60.25 162 TYR A CA 1
ATOM 1236 C C . TYR A 1 162 ? 15.696 22.442 -2.551 1.00 60.25 162 TYR A C 1
ATOM 1238 O O . TYR A 1 162 ? 16.629 23.230 -2.682 1.00 60.25 162 TYR A O 1
ATOM 1246 N N . ALA A 1 163 ? 15.594 21.362 -3.327 1.00 62.06 163 ALA A N 1
ATOM 1247 C CA . ALA A 1 163 ? 16.576 21.001 -4.351 1.00 62.06 163 ALA A CA 1
ATOM 1248 C C . ALA A 1 163 ? 16.627 22.033 -5.492 1.00 62.06 163 ALA A C 1
ATOM 1250 O O . ALA A 1 163 ? 17.706 22.402 -5.946 1.00 62.06 163 ALA A O 1
ATOM 1251 N N . ARG A 1 164 ? 15.474 22.594 -5.887 1.00 61.50 164 ARG A N 1
ATOM 1252 C CA . ARG A 1 164 ? 15.416 23.730 -6.823 1.00 61.50 164 ARG A CA 1
ATOM 1253 C C . ARG A 1 164 ? 16.027 25.003 -6.247 1.00 61.50 164 ARG A C 1
ATOM 1255 O O . ARG A 1 164 ? 16.732 25.701 -6.961 1.00 61.50 164 ARG A O 1
ATOM 1262 N N . GLN A 1 165 ? 15.778 25.303 -4.970 1.00 68.88 165 GLN A N 1
ATOM 1263 C CA . GLN A 1 165 ? 16.374 26.466 -4.298 1.00 68.88 165 GLN A CA 1
ATOM 1264 C C . GLN A 1 165 ? 17.895 26.338 -4.147 1.00 68.88 165 GLN A C 1
ATOM 1266 O O . GLN A 1 165 ? 18.596 27.341 -4.191 1.00 68.88 165 GLN A O 1
ATOM 1271 N N . THR A 1 166 ? 18.403 25.115 -3.998 1.00 69.31 166 THR A N 1
ATOM 1272 C CA . THR A 1 166 ? 19.839 24.826 -3.854 1.00 69.31 166 THR A CA 1
ATOM 1273 C C . THR A 1 166 ? 20.532 24.479 -5.177 1.00 69.31 166 THR A C 1
ATOM 1275 O O . THR A 1 166 ? 21.716 24.160 -5.168 1.00 69.31 166 THR A O 1
ATOM 1278 N N . GLY A 1 167 ? 19.824 24.535 -6.313 1.00 59.38 167 GLY A N 1
ATOM 1279 C CA . GLY A 1 167 ? 20.384 24.256 -7.643 1.00 59.38 167 GLY A CA 1
ATOM 1280 C C . GLY A 1 167 ? 20.805 22.800 -7.877 1.00 59.38 167 GLY A C 1
ATOM 1281 O O . GLY A 1 167 ? 21.551 22.520 -8.808 1.00 59.38 167 GLY A O 1
ATOM 1282 N N . SER A 1 168 ? 20.345 21.868 -7.041 1.00 61.69 168 SER A N 1
ATOM 1283 C CA . SER A 1 168 ? 20.734 20.452 -7.060 1.00 61.69 168 SER A CA 1
ATOM 1284 C C . SER A 1 168 ? 19.754 19.546 -7.823 1.00 61.69 168 SER A C 1
ATOM 1286 O O . SER A 1 168 ? 19.916 18.327 -7.822 1.00 61.69 168 SER A O 1
ATOM 1288 N N . ASP A 1 169 ? 18.741 20.123 -8.478 1.00 59.72 169 ASP A N 1
ATOM 1289 C CA . ASP A 1 169 ? 17.748 19.416 -9.298 1.00 59.72 169 ASP A CA 1
ATOM 1290 C C . ASP A 1 169 ? 18.097 19.565 -10.796 1.00 59.72 169 ASP A C 1
ATOM 1292 O O . ASP A 1 169 ? 17.870 20.646 -11.346 1.00 59.72 169 ASP A O 1
ATOM 1296 N N . PRO A 1 170 ? 18.648 18.537 -11.480 1.00 51.78 170 PRO A N 1
ATOM 1297 C CA . PRO A 1 170 ? 19.101 18.663 -12.868 1.00 51.78 170 PRO A CA 1
ATOM 1298 C C . PRO A 1 170 ? 17.969 18.734 -13.900 1.00 51.78 170 PRO A C 1
ATOM 1300 O O . PRO A 1 170 ? 18.261 18.835 -15.085 1.00 51.78 170 PRO A O 1
ATOM 1303 N N . GLY A 1 171 ? 16.697 18.677 -13.491 1.00 52.78 171 GLY A N 1
ATOM 1304 C CA . GLY A 1 171 ? 15.580 18.667 -14.433 1.00 52.78 171 GLY A CA 1
ATOM 1305 C C . GLY A 1 171 ? 15.604 17.409 -15.300 1.00 52.78 171 GLY A C 1
ATOM 1306 O O . GLY A 1 171 ? 15.930 17.467 -16.481 1.00 52.78 171 GLY A O 1
ATOM 1307 N N . ILE A 1 172 ? 15.261 16.276 -14.691 1.00 47.50 172 ILE A N 1
ATOM 1308 C CA . ILE A 1 172 ? 14.993 15.008 -15.379 1.00 47.50 172 ILE A CA 1
ATOM 1309 C C . ILE A 1 172 ? 13.555 14.601 -15.065 1.00 47.50 172 ILE A C 1
ATOM 1311 O O . ILE A 1 172 ? 13.156 14.733 -13.878 1.00 47.50 172 ILE A O 1
#

InterPro domains:
  IPR000053 Thymidine/pyrimidine-nucleoside phosphorylase [PTHR10515] (42-153)
  IPR000312 Glycosyl transferase, family 3 [PF00591] (118-153)
  IPR017459 Glycosyl transferase family 3, N-terminal domain [PF02885] (44-106)
  IPR035902 Nucleoside phosphorylase/phosphoribosyltransferase catalytic domain superfamily [G3DSA:3.40.1030.10] (109-158)
  IPR035902 Nucleoside phosphorylase/phosphoribosyltransferase catalytic domain superfamily [SSF52418] (113-153)
  IPR036320 Glycosyl transferase family 3, N-terminal domain superfamily [SSF47648] (42-109)

Sequence (172 aa):
MTVGRDKAQPPSGINTTAGWRVAYPGLQWPSTLFPLGVTVFLAQEIIRKKRDGHPLSDEEIRFFINGIRDNTISEGQIAALAMTIFFHDMSMPERVSLTMAMRDSGTVLDWKSLNLNGPIVDKHSTGGVGDVTSLMLGPMVAACGGYIPMISGARPRSYRRYARQTGSDPGI

Radius of gyration: 25.56 Å; chains: 1; bounding box: 66×48×79 Å

Foldseek 3Di:
DDDDDDDDDDDPDDDPDDDDDPDDPDDDDPPPPDPPDDPDDDLVVQLVCLLVLHADDLVNLLVVLLCVLVVVDDPVSVVSSVVSCVVNPHDPVSVVSNVVSNCVSDDDDDCVVVVQPAEEDEDDDPDDVPPCVRVVVQVVVVVVRYHYPYDDDDDDPVVVVVCVVVVNCPPD

Secondary structure (DSSP, 8-state):
--------PPPTT--S--------TT----TTSS-TT-----HHHHHHHHHTTPPPPHHHHHHHHHHHHTT-S-HHHHHHHHHHHHHH---HHHHHHHHHHHHHTSPPP--GGG--SS-B--------TT--HHHHHHHHHHHTT-B----PPPPPHHHHHHHHHTT-----

Organism: Citrobacter koseri (NCBI:txid545)